Protein AF-A0A952NF12-F1 (afdb_monomer)

Foldseek 3Di:
DAFFKKKKKFWFQAPVLVVVLQVPDDPQKHFPDWAHDPGTIITIMIGAQVSVVVSPPRPGTPDMDMRHGAHPLLVCQDVLVDLDQADFKKKKAKDLPLNVQRNVQRLCVVQVWGWRHWDWDPDDRTMIMIMTHDNGDCVSVPPDPRVVRMDMDGPDDPVVSCVSVPDSD

Mean predicted aligned error: 5.31 Å

Structure (mmCIF, N/CA/C/O backbone):
data_AF-A0A952NF12-F1
#
_entry.id   AF-A0A952NF12-F1
#
loop_
_atom_site.group_PDB
_atom_site.id
_atom_site.type_symbol
_atom_site.label_atom_id
_atom_site.label_alt_id
_atom_site.label_comp_id
_atom_site.label_asym_id
_atom_site.label_entity_id
_atom_site.label_seq_id
_atom_site.pdbx_PDB_ins_code
_atom_site.Cartn_x
_atom_site.Cartn_y
_atom_site.Cartn_z
_atom_site.occupancy
_atom_site.B_iso_or_equiv
_atom_site.auth_seq_id
_atom_site.auth_comp_id
_atom_site.auth_asym_id
_atom_site.auth_atom_id
_atom_site.pdbx_PDB_model_num
ATOM 1 N N . MET A 1 1 ? -9.323 -7.507 -1.111 1.00 91.38 1 MET A N 1
ATOM 2 C CA . MET A 1 1 ? -8.956 -6.309 -1.883 1.00 91.38 1 MET A CA 1
ATOM 3 C C . MET A 1 1 ? -8.920 -6.679 -3.352 1.00 91.38 1 MET A C 1
ATOM 5 O O . MET A 1 1 ? -8.303 -7.692 -3.677 1.00 91.38 1 MET A O 1
ATOM 9 N N . LYS A 1 2 ? -9.584 -5.920 -4.225 1.00 93.19 2 LYS A N 1
ATOM 10 C CA . LYS A 1 2 ? -9.645 -6.176 -5.672 1.00 93.19 2 LYS A CA 1
ATOM 11 C C . LYS A 1 2 ? -9.156 -4.962 -6.472 1.00 93.19 2 LYS A C 1
ATOM 13 O O . LYS A 1 2 ? -9.213 -3.843 -5.962 1.00 93.19 2 LYS A O 1
ATOM 18 N N . PRO A 1 3 ? -8.704 -5.154 -7.725 1.00 93.44 3 PRO A N 1
ATOM 19 C CA . PRO A 1 3 ? -8.423 -4.034 -8.616 1.00 93.44 3 PRO A CA 1
ATOM 20 C C . PRO A 1 3 ? -9.658 -3.138 -8.777 1.00 93.44 3 PRO A C 1
ATOM 22 O O . PRO A 1 3 ? -10.768 -3.638 -8.962 1.00 93.44 3 PRO A O 1
ATOM 25 N N . GLY A 1 4 ? -9.459 -1.824 -8.704 1.00 92.50 4 GLY A N 1
ATOM 26 C CA . GLY A 1 4 ? -10.519 -0.817 -8.755 1.00 92.50 4 GLY A CA 1
ATOM 27 C C . GLY A 1 4 ? -11.218 -0.540 -7.420 1.00 92.50 4 GLY A C 1
ATOM 28 O O . GLY A 1 4 ? -11.994 0.411 -7.349 1.00 92.50 4 GLY A O 1
ATOM 29 N N . ASP A 1 5 ? -10.942 -1.310 -6.360 1.00 95.38 5 ASP A N 1
ATOM 30 C CA . ASP A 1 5 ? -11.395 -0.947 -5.015 1.00 95.38 5 ASP A CA 1
ATOM 31 C C . ASP A 1 5 ? -10.640 0.294 -4.523 1.00 95.38 5 ASP A C 1
ATOM 33 O O . ASP A 1 5 ? -9.444 0.466 -4.777 1.00 95.38 5 ASP A O 1
ATOM 37 N N . ALA A 1 6 ? -11.329 1.125 -3.748 1.00 96.38 6 ALA A N 1
ATOM 38 C CA . ALA A 1 6 ? -10.680 2.105 -2.895 1.00 96.38 6 ALA A CA 1
ATOM 39 C C . ALA A 1 6 ? -10.101 1.406 -1.655 1.00 96.38 6 ALA A C 1
ATOM 41 O O . ALA A 1 6 ? -10.609 0.371 -1.217 1.00 96.38 6 ALA A O 1
ATOM 42 N N . LEU A 1 7 ? -9.070 1.999 -1.056 1.00 97.06 7 LEU A N 1
ATOM 43 C CA . LEU A 1 7 ? -8.438 1.525 0.173 1.00 97.06 7 LEU A CA 1
ATOM 44 C C . LEU A 1 7 ? -8.400 2.644 1.209 1.00 97.06 7 LEU A C 1
ATOM 46 O O . LEU A 1 7 ? -7.819 3.701 0.983 1.00 97.06 7 LEU A O 1
ATOM 50 N N . LEU A 1 8 ? -8.979 2.396 2.375 1.00 96.88 8 LEU A N 1
ATOM 51 C CA . LEU A 1 8 ? -8.886 3.256 3.542 1.00 96.88 8 LEU A CA 1
ATOM 52 C C . LEU A 1 8 ? -7.909 2.637 4.538 1.00 96.88 8 LEU A C 1
ATOM 54 O O . LEU A 1 8 ? -8.097 1.508 4.989 1.00 96.88 8 LEU A O 1
ATOM 58 N N . VAL A 1 9 ? -6.882 3.397 4.896 1.00 95.69 9 VAL A N 1
ATOM 59 C CA . VAL A 1 9 ? -5.922 3.054 5.944 1.00 95.69 9 VAL A CA 1
ATOM 60 C C . VAL A 1 9 ? -6.223 3.917 7.160 1.00 95.69 9 VAL A C 1
ATOM 62 O O . VAL A 1 9 ? -6.221 5.145 7.062 1.00 95.69 9 VAL A O 1
ATOM 65 N N . LEU A 1 10 ? -6.490 3.276 8.295 1.00 95.25 10 LEU A N 1
ATOM 66 C CA . LEU A 1 10 ? -6.807 3.918 9.566 1.00 95.25 10 LEU A CA 1
ATOM 67 C C . LEU A 1 10 ? -5.749 3.557 10.605 1.00 95.25 10 LEU A C 1
ATOM 69 O O . LEU A 1 10 ? -5.588 2.387 10.941 1.00 95.25 10 LEU A O 1
ATOM 73 N N . GLU A 1 11 ? -5.058 4.552 11.147 1.00 93.31 11 GLU A N 1
ATOM 74 C CA . GLU A 1 11 ? -4.304 4.399 12.388 1.00 93.31 11 GLU A CA 1
ATOM 75 C C . GLU A 1 11 ? -5.246 4.662 13.566 1.00 93.31 11 GLU A C 1
ATOM 77 O O . GLU A 1 11 ? -5.927 5.688 13.626 1.00 93.31 11 GLU A O 1
ATOM 82 N N . MET A 1 12 ? -5.289 3.714 14.494 1.00 95.12 12 MET A N 1
ATOM 83 C CA . MET A 1 12 ? -6.208 3.681 15.623 1.00 95.12 12 MET A CA 1
ATOM 84 C C . MET A 1 12 ? -5.439 3.823 16.938 1.00 95.12 12 MET A C 1
ATOM 86 O O . MET A 1 12 ? -4.405 3.181 17.132 1.00 95.12 12 MET A O 1
ATOM 90 N N . GLU A 1 13 ? -5.997 4.582 17.882 1.00 95.19 13 GLU A N 1
ATOM 91 C CA . GLU A 1 13 ? -5.450 4.814 19.231 1.00 95.19 13 GLU A CA 1
ATOM 92 C C . GLU A 1 13 ? -5.317 3.534 20.065 1.00 95.19 13 GLU A C 1
ATOM 94 O O . GLU A 1 13 ? -4.559 3.481 21.028 1.00 95.19 13 GLU A O 1
ATOM 99 N N . SER A 1 14 ? -6.091 2.496 19.746 1.00 95.06 14 SER A N 1
ATOM 100 C CA . SER A 1 14 ? -6.033 1.218 20.448 1.00 95.06 14 SER A CA 1
ATOM 101 C C . SER A 1 14 ? -6.540 0.071 19.584 1.00 95.06 14 SER A C 1
ATOM 103 O O . SER A 1 14 ? -7.321 0.257 18.648 1.00 95.06 14 SER A O 1
ATOM 105 N N . LEU A 1 15 ? -6.150 -1.146 19.961 1.00 94.06 15 LEU A N 1
ATOM 106 C CA . LEU A 1 15 ? -6.646 -2.366 19.334 1.00 94.06 15 LEU A CA 1
ATOM 107 C C . LEU A 1 15 ? -8.164 -2.541 19.527 1.00 94.06 15 LEU A C 1
ATOM 109 O O . LEU A 1 15 ? -8.848 -3.011 18.625 1.00 94.06 15 LEU A O 1
ATOM 113 N N . GLY A 1 16 ? -8.708 -2.119 20.675 1.00 95.12 16 GLY A N 1
ATOM 114 C CA . GLY A 1 16 ? -10.152 -2.158 20.930 1.00 95.12 16 GLY A CA 1
ATOM 115 C C . GLY A 1 16 ? -10.936 -1.305 19.930 1.00 95.12 16 GLY A C 1
ATOM 116 O O . GLY A 1 16 ? -11.906 -1.782 19.349 1.00 95.12 16 GLY A O 1
ATOM 117 N N . LYS A 1 17 ? -10.458 -0.084 19.647 1.00 95.31 17 LYS A N 1
ATOM 118 C CA . LYS A 1 17 ? -11.063 0.794 18.634 1.00 95.31 17 LYS A CA 1
ATOM 119 C C . LYS A 1 17 ? -10.958 0.234 17.220 1.00 95.31 17 LYS A C 1
ATOM 121 O O . LYS A 1 17 ? -11.911 0.356 16.458 1.00 95.31 17 LYS A O 1
ATOM 126 N N . ALA A 1 18 ? -9.854 -0.429 16.885 1.00 95.44 18 ALA A N 1
ATOM 127 C CA . ALA A 1 18 ? -9.740 -1.140 15.614 1.00 95.44 18 ALA A CA 1
ATOM 128 C C . ALA A 1 18 ? -10.809 -2.238 15.468 1.00 95.44 18 ALA A C 1
ATOM 130 O O . ALA A 1 18 ? -11.474 -2.310 14.437 1.00 95.44 18 ALA A O 1
ATOM 131 N N . TYR A 1 19 ? -11.033 -3.046 16.510 1.00 95.25 19 TYR A N 1
ATOM 132 C CA . TYR A 1 19 ? -12.083 -4.068 16.489 1.00 95.25 19 TYR A CA 1
ATOM 133 C C . TYR A 1 19 ? -13.494 -3.481 16.414 1.00 95.25 19 TYR A C 1
ATOM 135 O O . TYR A 1 19 ? -14.311 -4.030 15.680 1.00 95.25 19 TYR A O 1
ATOM 143 N N . GLU A 1 20 ? -13.782 -2.381 17.119 1.00 94.06 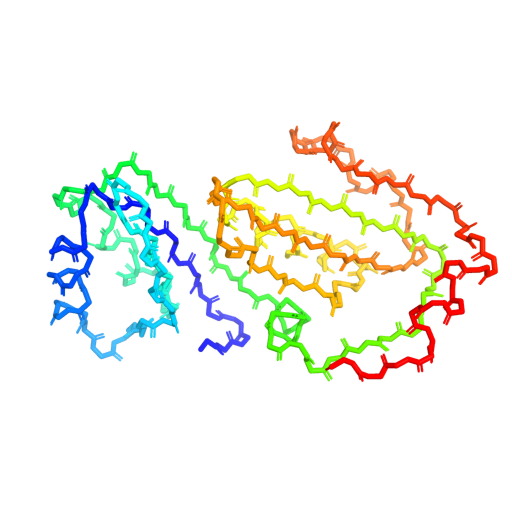20 GLU A N 1
ATOM 144 C CA . GLU A 1 20 ? -15.072 -1.679 17.003 1.00 94.06 20 GLU A CA 1
ATOM 145 C C . GLU A 1 20 ? -15.355 -1.283 15.544 1.00 94.06 20 GLU A C 1
ATOM 147 O O . GLU A 1 20 ? -16.437 -1.569 15.030 1.00 94.06 20 GLU A O 1
ATOM 152 N N . VAL A 1 21 ? -14.364 -0.706 14.849 1.00 93.69 21 VAL A N 1
ATOM 153 C CA . VAL A 1 21 ? -14.488 -0.348 13.425 1.00 93.69 21 VAL A CA 1
ATOM 154 C C . VAL A 1 21 ? -14.731 -1.585 12.562 1.00 93.69 21 VAL A C 1
ATOM 156 O O . VAL A 1 21 ? -15.647 -1.578 11.745 1.00 93.69 21 VAL A O 1
ATOM 159 N N . ILE A 1 22 ? -13.950 -2.656 12.753 1.00 94.44 22 ILE A N 1
ATOM 160 C CA . ILE A 1 22 ? -14.065 -3.894 11.963 1.00 94.44 22 ILE A CA 1
ATOM 161 C C . ILE A 1 22 ? -15.435 -4.562 12.159 1.00 94.44 22 ILE A C 1
ATOM 163 O O . ILE A 1 22 ? -16.033 -5.040 11.198 1.00 94.44 22 ILE A O 1
ATOM 167 N N . GLN A 1 23 ? -15.954 -4.582 13.388 1.00 91.75 23 GLN A N 1
ATOM 168 C CA . GLN A 1 23 ? -17.271 -5.149 13.701 1.00 91.75 23 GLN A CA 1
ATOM 169 C C . GLN A 1 23 ? -18.425 -4.317 13.127 1.00 91.75 23 GLN A C 1
ATOM 171 O O . GLN A 1 23 ? -19.489 -4.867 12.851 1.00 91.75 23 GLN A O 1
ATOM 176 N N . GLY A 1 24 ? -18.219 -3.010 12.946 1.00 87.44 24 GLY A N 1
ATOM 177 C CA . GLY A 1 24 ? -19.194 -2.091 12.360 1.00 87.44 24 GLY A CA 1
ATOM 178 C C . GLY A 1 24 ? -19.198 -2.041 10.829 1.00 87.44 24 GLY A C 1
ATOM 179 O O . GLY A 1 24 ? -19.986 -1.284 10.260 1.00 87.44 24 GLY A O 1
ATOM 180 N N . LEU A 1 25 ? -18.335 -2.802 10.145 1.00 90.56 25 LEU A N 1
ATOM 181 C CA . LEU A 1 25 ? -18.260 -2.781 8.684 1.00 90.56 25 LEU A CA 1
ATOM 182 C C . LEU A 1 25 ? -19.537 -3.341 8.047 1.00 90.56 25 LEU A C 1
ATOM 184 O O . LEU A 1 25 ? -20.020 -4.419 8.388 1.00 90.56 25 LEU A O 1
ATOM 188 N N . ALA A 1 26 ? -20.073 -2.600 7.078 1.00 80.94 26 ALA A N 1
ATOM 189 C CA . ALA A 1 26 ? -21.190 -3.040 6.250 1.00 80.94 26 ALA A CA 1
ATOM 190 C C . ALA A 1 26 ? -20.708 -3.933 5.092 1.00 80.94 26 ALA A C 1
ATOM 192 O O . ALA A 1 26 ? -19.554 -3.861 4.686 1.00 80.94 26 ALA A O 1
ATOM 193 N N . ASN A 1 27 ? -21.624 -4.679 4.465 1.00 80.06 27 ASN A N 1
ATOM 194 C CA . ASN A 1 27 ? -21.331 -5.613 3.360 1.00 80.06 27 ASN A CA 1
ATOM 195 C C . ASN A 1 27 ? -20.627 -4.998 2.126 1.00 80.06 27 ASN A C 1
ATOM 197 O O . ASN A 1 27 ? -20.203 -5.736 1.242 1.00 80.06 27 ASN A O 1
ATOM 201 N N . ALA A 1 28 ? -20.558 -3.667 2.014 1.00 81.31 28 ALA A N 1
ATOM 202 C CA . ALA A 1 28 ? -19.966 -2.959 0.874 1.00 81.31 28 ALA A CA 1
ATOM 203 C C . ALA A 1 28 ? -18.453 -2.699 1.012 1.00 81.31 28 ALA A C 1
ATOM 205 O O . ALA A 1 28 ? -17.840 -2.149 0.093 1.00 81.31 28 ALA A O 1
ATOM 206 N N . VAL A 1 29 ? -17.870 -3.037 2.162 1.00 92.88 29 VAL A N 1
ATOM 207 C CA . VAL A 1 29 ? -16.451 -2.856 2.478 1.00 92.88 29 VAL A CA 1
ATOM 208 C C . VAL A 1 29 ? -15.943 -4.084 3.228 1.00 92.88 29 VAL A C 1
ATOM 210 O O . VAL A 1 29 ? -16.708 -4.776 3.895 1.00 92.88 29 VAL A O 1
ATOM 213 N N . GLU A 1 30 ? -14.650 -4.357 3.134 1.00 94.44 30 GLU A N 1
ATOM 21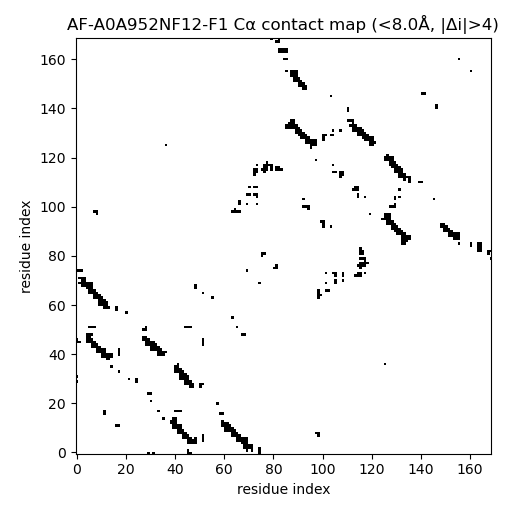4 C CA . GLU A 1 30 ? -14.017 -5.487 3.807 1.00 94.44 30 GLU A CA 1
ATOM 215 C C . GLU A 1 30 ? -12.748 -5.048 4.532 1.00 94.44 30 GLU A C 1
ATOM 217 O O . GLU A 1 30 ? -11.947 -4.275 4.004 1.00 94.44 30 GLU A O 1
ATOM 222 N N . ALA A 1 31 ? -12.546 -5.559 5.746 1.00 95.06 31 ALA A N 1
ATOM 223 C CA . ALA A 1 31 ? -11.257 -5.448 6.410 1.00 95.06 31 ALA A CA 1
ATOM 224 C C . ALA A 1 31 ? -10.252 -6.337 5.666 1.00 95.06 31 ALA A C 1
ATOM 226 O O . ALA A 1 31 ? -10.417 -7.554 5.603 1.00 95.06 31 ALA A O 1
ATOM 227 N N . VAL A 1 32 ? -9.221 -5.718 5.099 1.00 94.44 32 VAL A N 1
ATOM 228 C CA . VAL A 1 32 ? -8.141 -6.404 4.381 1.00 94.44 32 VAL A CA 1
ATOM 229 C C . VAL A 1 32 ? -7.118 -6.932 5.371 1.00 94.44 32 VAL A C 1
ATOM 231 O O . VAL A 1 32 ? -6.747 -8.100 5.330 1.00 94.44 32 VAL A O 1
ATOM 234 N N . GLU A 1 33 ? -6.671 -6.066 6.277 1.00 93.25 33 GLU A N 1
ATOM 235 C CA . GLU A 1 33 ? -5.643 -6.402 7.250 1.00 93.25 33 GLU A CA 1
ATOM 236 C C . GLU A 1 33 ? -5.803 -5.541 8.505 1.00 93.25 33 GLU A C 1
ATOM 238 O O . GLU A 1 33 ? -6.183 -4.371 8.440 1.00 93.25 33 GLU A O 1
ATOM 243 N N . MET A 1 34 ? -5.489 -6.125 9.658 1.00 93.44 34 MET A N 1
ATOM 244 C CA . MET A 1 34 ? -5.318 -5.399 10.910 1.00 93.44 34 MET A CA 1
ATOM 245 C C . MET A 1 34 ? -3.936 -5.710 11.467 1.00 93.44 34 MET A C 1
ATOM 247 O O . MET A 1 34 ? -3.556 -6.873 11.613 1.00 93.44 34 MET A O 1
ATOM 251 N N . ILE A 1 35 ? -3.199 -4.661 11.812 1.00 91.81 35 ILE A N 1
ATOM 252 C CA . ILE A 1 35 ? -1.793 -4.747 12.176 1.00 91.81 35 ILE A CA 1
ATOM 253 C C . ILE A 1 35 ? -1.642 -4.139 13.579 1.00 91.81 35 ILE A C 1
ATOM 255 O O . ILE A 1 35 ? -1.766 -2.922 13.741 1.00 91.81 35 ILE A O 1
ATOM 259 N N . PRO A 1 36 ? -1.427 -4.961 14.623 1.00 90.38 36 PRO A N 1
ATOM 260 C CA . PRO A 1 36 ? -1.356 -4.500 16.011 1.00 90.38 36 PRO A CA 1
ATOM 261 C C . PRO A 1 36 ? 0.017 -3.911 16.358 1.00 90.38 36 PRO A C 1
ATOM 263 O O . PRO A 1 36 ? 1.047 -4.541 16.112 1.00 90.38 36 PRO A O 1
ATOM 266 N N . GLY A 1 37 ? 0.037 -2.712 16.939 1.00 86.50 37 GLY A N 1
ATOM 267 C CA . GLY A 1 37 ? 1.251 -1.961 17.266 1.00 86.50 37 GLY A CA 1
ATOM 268 C C . GLY A 1 37 ? 1.451 -1.773 18.758 1.00 86.50 37 GLY A C 1
ATOM 269 O O . GLY A 1 37 ? 0.593 -2.117 19.565 1.00 86.50 37 GLY A O 1
ATOM 270 N N . ALA A 1 38 ? 2.581 -1.168 19.128 1.00 84.31 38 ALA A N 1
ATOM 271 C CA . ALA A 1 38 ? 2.911 -0.917 20.531 1.00 84.31 38 ALA A CA 1
ATOM 272 C C . ALA A 1 38 ? 1.907 0.015 21.236 1.00 84.31 38 ALA A C 1
ATOM 274 O O . ALA A 1 38 ? 1.630 -0.166 22.417 1.00 84.31 38 ALA A O 1
ATOM 275 N N . THR A 1 39 ? 1.362 1.004 20.522 1.00 85.19 39 THR A N 1
ATOM 276 C CA . THR A 1 39 ? 0.489 2.049 21.088 1.00 85.19 39 THR A CA 1
ATOM 277 C C . THR A 1 39 ? -0.883 2.123 20.421 1.00 85.19 39 THR A C 1
ATOM 279 O O . THR A 1 39 ? -1.599 3.090 20.637 1.00 85.19 39 THR A O 1
ATOM 282 N N . GLY A 1 40 ? -1.238 1.163 19.566 1.00 91.62 40 GLY A N 1
ATOM 283 C CA . GLY A 1 40 ? -2.413 1.278 18.707 1.00 91.62 40 GLY A CA 1
ATOM 284 C C . GLY A 1 40 ? -2.518 0.141 17.701 1.00 91.62 40 GLY A C 1
ATOM 285 O O . GLY A 1 40 ? -1.922 -0.920 17.885 1.00 91.62 40 GLY A O 1
ATOM 286 N N . ALA A 1 41 ? -3.258 0.358 16.623 1.00 93.06 41 ALA A N 1
ATOM 287 C CA . ALA A 1 41 ? -3.343 -0.587 15.513 1.00 93.06 41 ALA A CA 1
ATOM 288 C C . ALA A 1 41 ? -3.537 0.151 14.191 1.00 93.06 41 ALA A C 1
ATOM 290 O O . ALA A 1 41 ? -4.082 1.249 14.172 1.00 93.06 41 ALA A O 1
ATOM 291 N N . VAL A 1 42 ? -3.119 -0.464 13.090 1.00 93.31 42 VAL A N 1
ATOM 292 C CA . VAL A 1 42 ? -3.472 -0.011 11.743 1.00 93.31 42 VAL A CA 1
ATOM 293 C C . VAL A 1 42 ? -4.526 -0.952 11.178 1.00 93.31 42 VAL A C 1
ATOM 295 O O . VAL A 1 42 ? -4.378 -2.168 11.277 1.00 93.31 42 VAL A O 1
ATOM 298 N N . VAL A 1 43 ? -5.589 -0.402 10.603 1.00 95.19 43 VAL A N 1
ATOM 299 C CA . VAL A 1 43 ? -6.649 -1.151 9.924 1.00 95.19 43 VAL A CA 1
ATOM 300 C C . VAL A 1 43 ? -6.679 -0.729 8.464 1.00 95.19 43 VAL A C 1
ATOM 302 O O . VAL A 1 43 ? -6.756 0.458 8.156 1.00 95.19 43 VAL A O 1
ATOM 305 N N . MET A 1 44 ? -6.628 -1.704 7.569 1.00 96.25 44 MET A N 1
ATOM 306 C CA . MET A 1 44 ? -6.786 -1.520 6.133 1.00 96.25 44 MET A CA 1
ATOM 307 C C . MET A 1 44 ? -8.153 -2.045 5.716 1.00 96.25 44 MET A C 1
ATOM 309 O O . MET A 1 44 ? -8.491 -3.192 6.007 1.00 96.25 44 MET A O 1
ATOM 313 N N . ILE A 1 45 ? -8.938 -1.213 5.040 1.00 97.06 45 ILE A N 1
ATOM 314 C CA . ILE A 1 45 ? -10.309 -1.520 4.631 1.00 97.06 45 ILE A CA 1
ATOM 315 C C . ILE A 1 45 ? -10.435 -1.223 3.141 1.00 97.06 45 ILE A C 1
ATOM 317 O O . ILE A 1 45 ? -10.172 -0.100 2.720 1.00 97.06 45 ILE A O 1
ATOM 321 N N . ALA A 1 46 ? -10.837 -2.209 2.345 1.00 96.75 46 ALA A N 1
ATOM 322 C CA . ALA A 1 46 ? -11.046 -2.048 0.909 1.00 96.75 46 ALA A CA 1
ATOM 323 C C . ALA A 1 46 ? -12.535 -2.075 0.556 1.00 96.75 46 ALA A C 1
ATOM 325 O O . ALA A 1 46 ? -13.340 -2.683 1.261 1.00 96.75 46 ALA A O 1
ATOM 326 N N . GLY A 1 47 ? -12.909 -1.420 -0.540 1.00 95.81 47 GLY A N 1
ATOM 327 C CA . GLY A 1 47 ? -14.259 -1.490 -1.094 1.00 95.81 47 GLY A CA 1
ATOM 328 C C . GLY A 1 47 ? -14.661 -0.225 -1.839 1.00 95.81 47 GLY A C 1
ATOM 329 O O . GLY A 1 47 ? -13.828 0.480 -2.405 1.00 95.81 47 GLY A O 1
ATOM 330 N N . ASN A 1 48 ? -15.960 0.082 -1.840 1.00 94.19 48 ASN A N 1
ATOM 331 C CA . ASN A 1 48 ? -16.468 1.274 -2.515 1.00 94.19 48 ASN A CA 1
ATOM 332 C C . ASN A 1 48 ? -15.995 2.568 -1.823 1.00 94.19 48 ASN A C 1
ATOM 334 O O . ASN A 1 48 ? -16.213 2.749 -0.625 1.00 94.19 48 ASN A O 1
ATOM 338 N N . GLU A 1 49 ? -15.441 3.512 -2.591 1.00 94.75 49 GLU A N 1
ATOM 339 C CA . GLU A 1 49 ? -14.911 4.786 -2.077 1.00 94.75 49 GLU A CA 1
ATOM 340 C C . GLU A 1 49 ? -15.931 5.567 -1.231 1.00 94.75 49 GLU A C 1
ATOM 342 O O . GLU A 1 49 ? -15.597 6.098 -0.172 1.00 94.75 49 GLU A O 1
ATOM 347 N N . THR A 1 50 ? -17.194 5.622 -1.666 1.00 93.75 50 THR A N 1
ATOM 348 C CA . THR A 1 50 ? -18.246 6.367 -0.955 1.00 93.75 50 THR A CA 1
ATOM 349 C C . THR A 1 50 ? -18.578 5.716 0.384 1.00 93.75 50 THR A C 1
ATOM 351 O O . THR A 1 50 ? -18.769 6.416 1.376 1.00 93.75 50 THR A O 1
ATOM 354 N N . ALA A 1 51 ? -18.594 4.383 0.437 1.00 93.31 51 ALA A N 1
ATOM 355 C CA . ALA A 1 51 ? -18.795 3.651 1.684 1.00 93.31 51 ALA A CA 1
ATOM 356 C C . ALA A 1 51 ? -17.626 3.872 2.660 1.00 93.31 51 ALA A C 1
ATOM 358 O O . ALA A 1 51 ? -17.855 4.123 3.841 1.00 93.31 51 ALA A O 1
ATOM 359 N N . LEU A 1 52 ? -16.384 3.865 2.161 1.00 95.06 52 LEU A N 1
ATOM 360 C CA . LEU A 1 52 ? -15.194 4.128 2.976 1.00 95.06 52 LEU A CA 1
ATOM 361 C C . LEU A 1 52 ? -15.165 5.555 3.533 1.00 95.06 52 LEU A C 1
ATOM 363 O O . LEU A 1 52 ? -14.795 5.747 4.689 1.00 95.06 52 LEU A O 1
ATOM 367 N N . LYS A 1 53 ? -15.610 6.558 2.764 1.00 93.81 53 LYS A N 1
ATOM 368 C CA . LYS A 1 53 ? -15.749 7.939 3.263 1.00 93.81 53 LYS A CA 1
ATOM 369 C C . LYS A 1 53 ? -16.674 8.036 4.478 1.00 93.81 53 LYS A C 1
ATOM 371 O O . LYS A 1 53 ? -16.423 8.851 5.356 1.00 93.81 53 LYS A O 1
ATOM 376 N N . GLY A 1 54 ? -17.691 7.179 4.578 1.00 90.19 54 GLY A N 1
ATOM 377 C CA . GLY A 1 54 ? -18.572 7.114 5.749 1.00 90.19 54 GLY A CA 1
ATOM 378 C C . GLY A 1 54 ? -17.889 6.631 7.036 1.00 90.19 54 GLY A C 1
ATOM 379 O O . GLY A 1 54 ? -18.409 6.871 8.121 1.00 90.19 54 GLY A O 1
ATOM 380 N N . LEU A 1 55 ? -16.727 5.980 6.932 1.00 89.38 55 LEU A N 1
ATOM 381 C CA . LEU A 1 55 ? -15.927 5.524 8.076 1.00 89.38 55 LEU A CA 1
ATOM 382 C C . LEU A 1 55 ? -14.917 6.584 8.544 1.00 89.38 55 LEU A C 1
ATOM 384 O O . LEU A 1 55 ? -14.344 6.462 9.630 1.00 89.38 55 LEU A O 1
ATOM 388 N N . GLN A 1 56 ? -14.695 7.625 7.736 1.00 84.69 56 GLN A N 1
ATOM 389 C CA . GLN A 1 56 ? -13.783 8.712 8.062 1.00 84.69 56 GLN A CA 1
ATOM 390 C C . GLN A 1 56 ? -14.387 9.560 9.187 1.00 84.69 56 GLN A C 1
ATOM 392 O O . GLN A 1 56 ? -15.412 10.212 9.006 1.00 84.69 56 GLN A O 1
ATOM 397 N N . GLY A 1 57 ? -13.756 9.546 10.361 1.00 83.94 57 GLY A N 1
ATOM 398 C CA . GLY A 1 57 ? -14.248 10.251 11.553 1.00 83.94 57 GLY A CA 1
ATOM 399 C C . GLY A 1 57 ? -14.809 9.357 12.661 1.00 83.94 57 GLY A C 1
ATOM 400 O O . GLY A 1 57 ? -15.356 9.878 13.633 1.00 83.94 57 GLY A O 1
ATOM 401 N N . HIS A 1 58 ? -14.655 8.032 12.566 1.00 88.62 58 HIS A N 1
ATOM 402 C CA . HIS A 1 5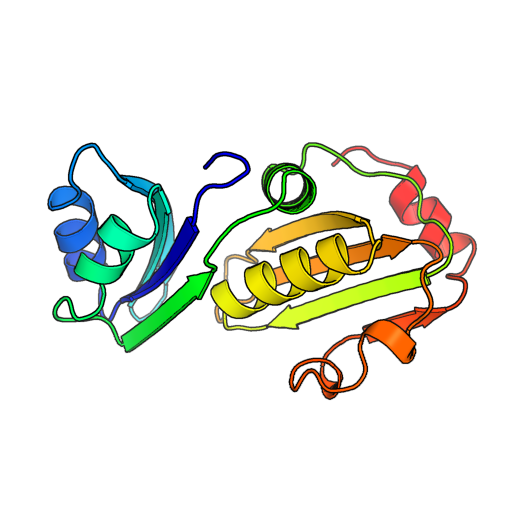8 ? -14.876 7.156 13.716 1.00 88.62 58 HIS A CA 1
ATOM 403 C C . HIS A 1 58 ? -14.004 7.583 14.912 1.00 88.62 58 HIS A C 1
ATOM 405 O O . HIS A 1 58 ? -12.843 7.970 14.759 1.00 88.62 58 HIS A O 1
ATOM 411 N N . ALA A 1 59 ? -14.553 7.496 16.125 1.00 89.88 59 ALA A N 1
ATOM 412 C CA . ALA A 1 59 ? -13.810 7.827 17.336 1.00 89.88 59 ALA A CA 1
ATOM 413 C C . ALA A 1 59 ? -12.590 6.903 17.506 1.00 89.88 59 ALA A C 1
ATOM 415 O O . ALA A 1 59 ? -12.687 5.690 17.292 1.00 89.88 59 ALA A O 1
ATOM 416 N N . GLY A 1 60 ? -11.463 7.482 17.928 1.00 92.62 60 GLY A N 1
ATOM 417 C CA . GLY A 1 60 ? -10.208 6.763 18.147 1.00 92.62 60 GLY A CA 1
ATOM 418 C C . GLY A 1 60 ? -9.332 6.588 16.904 1.00 92.62 60 GLY A C 1
ATOM 419 O O . GLY A 1 60 ? -8.378 5.818 16.966 1.00 92.62 60 GLY A O 1
ATOM 420 N N . ILE A 1 61 ? -9.641 7.261 15.789 1.00 94.81 61 ILE A N 1
ATOM 421 C CA . ILE A 1 61 ? -8.741 7.382 14.631 1.00 94.81 61 ILE A CA 1
ATOM 422 C C . ILE A 1 61 ? -7.701 8.477 14.926 1.00 94.81 61 ILE A C 1
ATOM 424 O O . ILE A 1 61 ? -8.064 9.641 15.087 1.00 94.81 61 ILE A O 1
ATOM 428 N N . THR A 1 62 ? -6.411 8.131 14.941 1.00 93.06 62 THR A N 1
ATOM 429 C CA . THR A 1 62 ? -5.301 9.097 15.073 1.00 93.06 62 THR A CA 1
ATOM 430 C C . THR A 1 62 ? -4.859 9.665 13.732 1.00 93.06 62 THR A C 1
ATOM 432 O O . THR A 1 62 ? -4.454 10.825 13.638 1.00 93.06 62 THR A O 1
ATOM 435 N N . ARG A 1 63 ? -4.916 8.846 12.681 1.00 91.56 63 ARG A N 1
ATOM 436 C CA . ARG A 1 63 ? -4.584 9.222 11.307 1.00 91.56 63 ARG A CA 1
ATOM 437 C C . ARG A 1 63 ? -5.410 8.378 10.348 1.00 91.56 63 ARG A C 1
ATOM 439 O O . ARG A 1 63 ? -5.711 7.224 10.622 1.00 91.56 63 ARG A O 1
ATOM 446 N N . GLN A 1 64 ? -5.751 8.950 9.203 1.00 94.00 64 GLN A N 1
ATOM 447 C CA . GLN A 1 64 ? -6.427 8.231 8.134 1.00 94.00 64 GLN A CA 1
ATOM 448 C C . GLN A 1 64 ? -5.895 8.660 6.775 1.00 94.00 64 GLN A C 1
ATOM 450 O O . GLN A 1 64 ? -5.526 9.823 6.590 1.00 94.00 64 GLN A O 1
ATOM 455 N N . ARG A 1 65 ? -5.924 7.743 5.811 1.00 93.94 65 ARG A N 1
ATOM 456 C CA . ARG A 1 65 ? -5.670 8.047 4.405 1.00 93.94 65 ARG A CA 1
ATOM 457 C C . ARG A 1 65 ? -6.539 7.176 3.510 1.00 93.94 65 ARG A C 1
ATOM 459 O O . ARG A 1 65 ? -6.651 5.976 3.733 1.00 93.94 65 ARG A O 1
ATOM 466 N N . LEU A 1 66 ? -7.154 7.799 2.510 1.00 95.00 66 LEU A N 1
ATOM 467 C CA . LEU A 1 66 ? -7.970 7.131 1.502 1.00 95.00 66 LEU A CA 1
ATOM 468 C C . LEU A 1 66 ? -7.219 7.142 0.172 1.00 95.00 66 LEU A C 1
ATOM 470 O O . LEU A 1 66 ? -6.898 8.212 -0.339 1.00 95.00 66 LEU A O 1
ATOM 474 N N . VAL A 1 67 ? -6.984 5.960 -0.383 1.00 94.12 67 VAL A N 1
ATOM 475 C CA . VAL A 1 67 ? -6.498 5.746 -1.744 1.00 94.12 67 VAL A CA 1
ATOM 476 C C . VAL A 1 67 ? -7.727 5.443 -2.611 1.00 94.12 67 VAL A C 1
ATOM 478 O O . VAL A 1 67 ? -8.355 4.404 -2.404 1.00 94.12 67 VAL A O 1
ATOM 481 N N . PRO A 1 68 ? -8.141 6.344 -3.525 1.00 92.62 68 PRO A N 1
ATOM 482 C CA . PRO A 1 68 ? -9.458 6.261 -4.171 1.00 92.62 68 PRO A CA 1
ATOM 483 C C . PRO A 1 68 ? -9.670 5.047 -5.078 1.00 92.62 68 PRO A C 1
ATOM 485 O O . PRO A 1 68 ? -10.804 4.631 -5.283 1.00 92.62 68 PRO A O 1
ATOM 488 N N . SER A 1 69 ? -8.601 4.497 -5.647 1.00 93.00 69 SER A N 1
ATOM 489 C CA . SER A 1 69 ? -8.656 3.325 -6.516 1.00 93.00 69 SER A CA 1
ATOM 490 C C . SER A 1 69 ? -7.285 2.670 -6.541 1.00 93.00 69 SER A C 1
ATOM 492 O O . SER A 1 69 ? -6.286 3.361 -6.713 1.00 93.00 69 SER A O 1
ATOM 494 N N . LEU A 1 70 ? -7.238 1.350 -6.404 1.00 93.50 70 LEU A N 1
ATOM 495 C CA . LEU A 1 70 ? -6.018 0.567 -6.556 1.00 93.50 70 LEU A CA 1
ATOM 496 C C . LEU A 1 70 ? -5.956 -0.062 -7.944 1.00 93.50 70 LEU A C 1
ATOM 498 O O . LEU A 1 70 ? -6.847 -0.817 -8.338 1.00 93.50 70 LEU A O 1
ATOM 502 N N . SER A 1 71 ? -4.888 0.213 -8.685 1.00 93.50 71 SER A N 1
ATOM 503 C CA . SER A 1 71 ? -4.587 -0.506 -9.921 1.00 93.50 71 SER A CA 1
ATOM 504 C C . 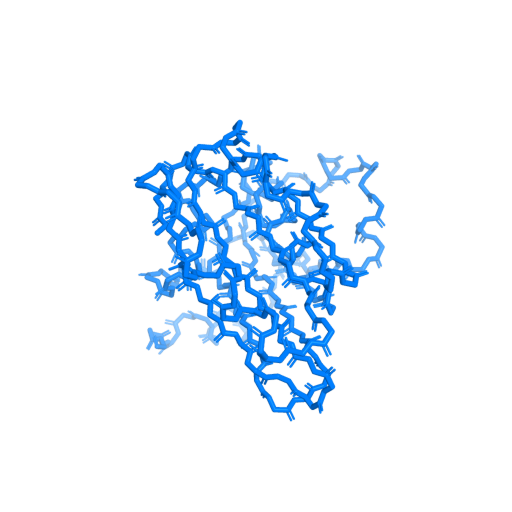SER A 1 71 ? -4.299 -1.988 -9.667 1.00 93.50 71 SER A C 1
ATOM 506 O O . SER A 1 71 ? -3.878 -2.398 -8.583 1.00 93.50 71 SER A O 1
ATOM 508 N N . GLU A 1 72 ? -4.498 -2.809 -10.701 1.00 94.00 72 GLU A N 1
ATOM 509 C CA . GLU A 1 72 ? -4.209 -4.245 -10.644 1.00 94.00 72 GLU A CA 1
ATOM 510 C C . GLU A 1 72 ? -2.763 -4.518 -10.221 1.00 94.00 72 GLU A C 1
ATOM 512 O O . GLU A 1 72 ? -2.539 -5.323 -9.323 1.00 94.00 72 GLU A O 1
ATOM 517 N N . ALA A 1 73 ? -1.800 -3.773 -10.772 1.00 92.12 73 ALA A N 1
ATOM 518 C CA . ALA A 1 73 ? -0.386 -3.909 -10.432 1.00 92.12 73 ALA A CA 1
ATOM 519 C C . ALA A 1 73 ? -0.106 -3.691 -8.935 1.00 92.12 73 ALA A C 1
ATOM 521 O O . ALA A 1 73 ? 0.661 -4.439 -8.338 1.00 92.12 73 ALA A O 1
ATOM 522 N N . VAL A 1 74 ? -0.758 -2.713 -8.295 1.00 94.12 74 VAL A N 1
ATOM 523 C CA . VAL A 1 74 ? -0.587 -2.464 -6.853 1.00 94.12 74 VAL A CA 1
ATOM 524 C C . VAL A 1 74 ? -1.155 -3.611 -6.022 1.00 94.12 74 VAL A C 1
ATOM 526 O O . VAL A 1 74 ? -0.530 -4.035 -5.050 1.00 94.12 74 VAL A O 1
ATOM 529 N N . VAL A 1 75 ? -2.319 -4.140 -6.412 1.00 94.00 75 VAL A N 1
ATOM 530 C CA . VAL A 1 75 ? -2.924 -5.295 -5.736 1.00 94.00 75 VAL A CA 1
ATOM 531 C C . VAL A 1 75 ? -2.022 -6.526 -5.867 1.00 94.00 75 VAL A C 1
ATOM 533 O O . VAL A 1 75 ? -1.757 -7.184 -4.863 1.00 94.00 75 VAL A O 1
ATOM 536 N N . GLN A 1 76 ? -1.502 -6.805 -7.065 1.00 92.19 76 GLN A N 1
ATOM 537 C CA . GLN A 1 76 ? -0.579 -7.920 -7.312 1.00 92.19 76 GLN A CA 1
ATOM 538 C C . GLN A 1 76 ? 0.732 -7.767 -6.523 1.00 92.19 76 GLN A C 1
ATOM 540 O O . GLN A 1 76 ? 1.172 -8.720 -5.877 1.00 92.19 76 GLN A O 1
ATOM 545 N N . ALA A 1 77 ? 1.311 -6.560 -6.506 1.00 92.69 77 ALA A N 1
ATOM 546 C CA . ALA A 1 77 ? 2.537 -6.252 -5.769 1.00 92.69 77 ALA A CA 1
ATOM 547 C C . ALA A 1 77 ? 2.375 -6.428 -4.252 1.00 92.69 77 ALA A C 1
ATOM 549 O O . ALA A 1 77 ? 3.280 -6.933 -3.591 1.00 92.69 77 ALA A O 1
ATOM 550 N N . TYR A 1 78 ? 1.225 -6.044 -3.687 1.00 92.94 78 TYR A N 1
ATOM 551 C CA . TYR A 1 78 ? 0.944 -6.242 -2.261 1.00 92.94 78 TYR A CA 1
ATOM 552 C C . TYR A 1 78 ? 0.696 -7.711 -1.901 1.00 92.94 78 TYR A C 1
ATOM 554 O O . TYR A 1 78 ? 1.129 -8.173 -0.848 1.00 92.94 78 TYR A O 1
ATOM 562 N N . LEU A 1 79 ? 0.030 -8.468 -2.777 1.00 90.12 79 LEU A N 1
ATOM 563 C CA . LEU A 1 79 ? -0.168 -9.907 -2.583 1.00 90.12 79 LEU A CA 1
ATOM 564 C C . LEU A 1 79 ? 1.117 -10.725 -2.819 1.00 90.12 79 LEU A C 1
ATOM 566 O O . LEU A 1 79 ? 1.113 -11.931 -2.577 1.00 90.12 79 LEU A O 1
ATOM 570 N N . GLY A 1 80 ? 2.205 -10.087 -3.272 1.00 83.19 80 GLY A N 1
ATOM 571 C CA . GLY A 1 80 ? 3.488 -10.735 -3.545 1.00 83.19 80 GLY A CA 1
ATOM 572 C C . GLY A 1 80 ? 3.428 -11.723 -4.710 1.00 83.19 80 GLY A C 1
ATOM 573 O O . GLY A 1 80 ? 4.173 -12.700 -4.727 1.00 83.19 80 GLY A O 1
ATOM 574 N N . LEU A 1 81 ? 2.510 -11.511 -5.657 1.00 72.06 81 LEU A N 1
ATOM 575 C CA . LEU A 1 81 ? 2.222 -12.474 -6.724 1.00 72.06 81 LEU A CA 1
ATOM 576 C C . LEU A 1 81 ? 3.201 -12.387 -7.901 1.00 72.06 81 LEU A C 1
ATOM 578 O O . LEU A 1 81 ? 3.297 -13.332 -8.684 1.00 72.06 81 LEU A O 1
ATOM 582 N N . GLU A 1 82 ? 3.962 -11.297 -8.009 1.00 69.06 82 GLU A N 1
ATOM 583 C CA . GLU A 1 82 ? 4.905 -11.073 -9.102 1.00 69.06 82 GLU A CA 1
ATOM 584 C C . GLU A 1 82 ? 6.256 -10.577 -8.580 1.00 69.06 82 GLU A C 1
ATOM 586 O O . GLU A 1 82 ? 6.328 -9.713 -7.718 1.00 69.06 82 GLU A O 1
ATOM 591 N N . ASN A 1 83 ? 7.345 -11.109 -9.134 1.00 73.69 83 ASN A N 1
ATOM 592 C CA . ASN A 1 83 ? 8.692 -10.550 -8.996 1.00 73.69 83 ASN A CA 1
ATOM 593 C C . ASN A 1 83 ? 9.312 -10.498 -10.398 1.00 73.69 83 ASN A C 1
ATOM 595 O O . ASN A 1 83 ? 10.030 -11.420 -10.795 1.00 73.69 83 ASN A O 1
ATOM 599 N N . PRO A 1 84 ? 8.962 -9.484 -11.207 1.00 77.75 84 PRO A N 1
ATOM 600 C CA . PRO A 1 84 ? 9.497 -9.348 -12.540 1.00 77.75 84 PRO A CA 1
ATOM 601 C C . PRO A 1 84 ? 10.987 -8.983 -12.464 1.00 77.75 84 PRO A C 1
ATOM 603 O O . PRO A 1 84 ? 11.429 -8.318 -11.521 1.00 77.75 84 PRO A O 1
ATOM 606 N N . PRO A 1 85 ? 11.781 -9.367 -13.476 1.00 84.12 85 PRO A N 1
ATOM 607 C CA . PRO A 1 85 ? 13.140 -8.866 -13.592 1.00 84.12 85 PRO A CA 1
ATOM 608 C C . PRO A 1 85 ? 13.121 -7.335 -13.689 1.00 84.12 85 PRO A C 1
ATOM 610 O O . PRO A 1 85 ? 12.258 -6.751 -14.345 1.00 84.12 85 PRO A O 1
ATOM 613 N N . LEU A 1 86 ? 14.103 -6.680 -13.064 1.00 89.25 86 LEU A N 1
ATOM 614 C CA . LEU A 1 86 ? 14.217 -5.224 -13.132 1.00 89.25 86 LEU A CA 1
ATOM 615 C C . LEU A 1 86 ? 14.418 -4.758 -14.580 1.00 89.25 86 LEU A C 1
ATOM 617 O O . LEU A 1 86 ? 15.354 -5.194 -15.259 1.00 89.25 86 LEU A O 1
ATOM 621 N N . ASP A 1 87 ? 13.614 -3.791 -15.015 1.00 86.31 87 ASP A N 1
ATOM 622 C CA . ASP A 1 87 ? 13.671 -3.198 -16.345 1.00 86.31 87 ASP A CA 1
ATOM 623 C C . ASP A 1 87 ? 13.842 -1.672 -16.288 1.00 86.31 87 ASP A C 1
ATOM 625 O O . ASP A 1 87 ? 13.101 -0.958 -15.621 1.00 86.31 87 ASP A O 1
ATOM 629 N N . GLY A 1 88 ? 14.823 -1.138 -17.020 1.00 89.56 88 GLY A N 1
ATOM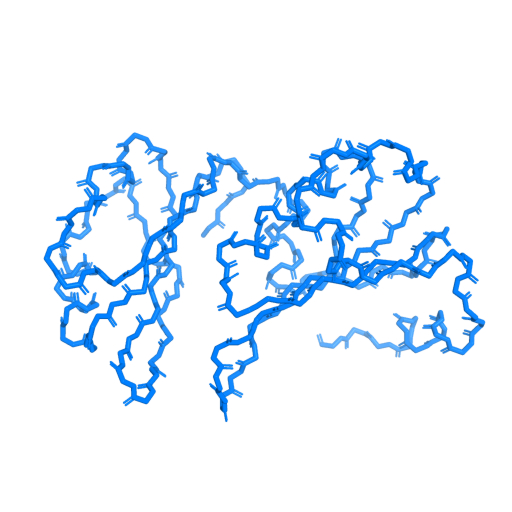 630 C CA . GLY A 1 88 ? 15.090 0.305 -17.047 1.00 89.56 88 GLY A CA 1
ATOM 631 C C . GLY A 1 88 ? 15.532 0.871 -15.694 1.00 89.56 88 GLY A C 1
ATOM 632 O O . GLY A 1 88 ? 16.706 0.770 -15.346 1.00 89.56 88 GLY A O 1
ATOM 633 N N . ASN A 1 89 ? 14.607 1.498 -14.969 1.00 91.81 89 ASN A N 1
ATOM 634 C CA . ASN A 1 89 ? 14.823 2.156 -13.682 1.00 91.81 89 ASN A CA 1
ATOM 635 C C . ASN A 1 89 ? 14.438 1.252 -12.504 1.00 91.81 89 ASN A C 1
ATOM 637 O O . ASN A 1 89 ? 13.600 0.361 -12.638 1.00 91.81 89 ASN A O 1
ATOM 641 N N . PHE A 1 90 ? 15.003 1.536 -11.333 1.00 93.12 90 PHE A N 1
ATOM 642 C CA . PHE A 1 90 ? 14.545 0.997 -10.056 1.00 93.12 90 PHE A CA 1
ATOM 643 C C . PHE A 1 90 ? 14.114 2.137 -9.135 1.00 93.12 90 PHE A C 1
ATOM 645 O O . PHE A 1 90 ? 14.819 3.142 -9.004 1.00 93.12 90 PHE A O 1
ATOM 652 N N . PHE A 1 91 ? 12.966 1.959 -8.494 1.00 94.00 91 PHE A N 1
ATOM 653 C CA . PHE A 1 91 ? 12.399 2.890 -7.534 1.00 94.00 91 PHE A CA 1
ATOM 654 C C . PHE A 1 91 ? 12.154 2.175 -6.217 1.00 94.00 91 PHE A C 1
ATOM 656 O O . PHE A 1 91 ? 11.640 1.059 -6.202 1.00 94.00 91 PHE A O 1
ATOM 663 N N . CYS A 1 92 ? 12.489 2.844 -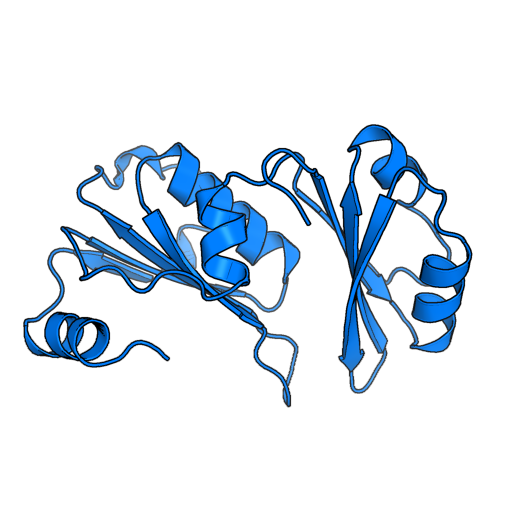5.122 1.00 94.81 92 CYS A N 1
ATOM 664 C CA . CYS A 1 92 ? 12.161 2.411 -3.776 1.00 94.81 92 CYS A CA 1
ATOM 665 C C . CYS A 1 92 ? 11.590 3.600 -3.009 1.00 94.81 92 CYS A C 1
ATOM 667 O O . CYS A 1 92 ? 12.219 4.659 -2.926 1.00 94.81 92 CYS A O 1
ATOM 669 N N . PHE A 1 93 ? 10.394 3.426 -2.463 1.00 94.88 93 PHE A N 1
ATOM 670 C CA . PHE A 1 93 ? 9.772 4.382 -1.562 1.00 94.88 93 PHE A CA 1
ATOM 671 C C . PHE A 1 93 ? 9.507 3.698 -0.228 1.00 94.88 93 PHE A C 1
ATOM 673 O O . PHE A 1 93 ? 8.872 2.650 -0.207 1.00 94.88 93 PHE A O 1
ATOM 680 N N . GLU A 1 94 ? 9.957 4.301 0.869 1.00 92.62 94 GLU A N 1
ATOM 681 C CA . GLU A 1 94 ? 9.686 3.838 2.230 1.00 92.62 94 GLU A CA 1
ATOM 682 C C . GLU A 1 94 ? 8.989 4.960 3.005 1.00 92.62 94 GLU A C 1
ATOM 684 O O . GLU A 1 94 ? 9.426 6.115 2.978 1.00 92.62 94 GLU A O 1
ATOM 689 N N . SER A 1 95 ? 7.911 4.629 3.714 1.00 90.94 95 SER A N 1
ATOM 690 C CA . SER A 1 95 ? 7.216 5.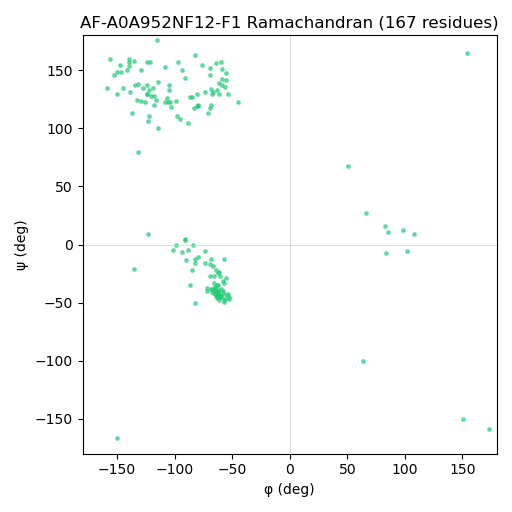576 4.586 1.00 90.94 95 SER A CA 1
ATOM 691 C C . SER A 1 95 ? 6.636 4.880 5.814 1.00 90.94 95 SER A C 1
ATOM 693 O O . SER A 1 95 ? 6.235 3.714 5.736 1.00 90.94 95 SER A O 1
ATOM 695 N N . PRO A 1 96 ? 6.564 5.579 6.962 1.00 87.25 96 PRO A N 1
ATOM 696 C CA . PRO A 1 96 ? 5.785 5.099 8.089 1.00 87.25 96 PRO A CA 1
ATOM 697 C C . PRO A 1 96 ? 4.268 5.226 7.892 1.00 87.25 96 PRO A C 1
ATOM 699 O O . PRO A 1 96 ? 3.511 4.590 8.617 1.00 87.25 96 PRO A O 1
ATOM 702 N N . ASP A 1 97 ? 3.815 6.029 6.923 1.00 88.31 97 ASP A N 1
ATOM 703 C CA . ASP A 1 97 ? 2.404 6.121 6.538 1.00 88.31 97 ASP A CA 1
ATOM 704 C C . ASP A 1 97 ? 2.109 5.061 5.468 1.00 88.31 97 ASP A C 1
ATOM 706 O O . ASP A 1 97 ? 2.496 5.201 4.307 1.00 88.31 97 ASP A O 1
ATOM 710 N N . LEU A 1 98 ? 1.425 3.984 5.865 1.00 90.38 98 LEU A N 1
ATOM 711 C CA . LEU A 1 98 ? 1.079 2.886 4.958 1.00 90.38 98 LEU A CA 1
ATOM 712 C C . LEU A 1 98 ? 0.248 3.371 3.769 1.00 90.38 98 LEU A C 1
ATOM 714 O O . LEU A 1 98 ? 0.495 2.949 2.643 1.00 90.38 98 LEU A O 1
ATOM 718 N N . GLY A 1 99 ? -0.715 4.267 3.994 1.00 90.62 99 GLY A N 1
ATOM 719 C CA . GLY A 1 99 ? -1.551 4.761 2.906 1.00 90.62 99 GLY A CA 1
ATOM 720 C C . GLY A 1 99 ? -0.739 5.568 1.892 1.00 90.62 99 GLY A C 1
ATOM 721 O O . GLY A 1 99 ? -1.031 5.516 0.702 1.00 90.62 99 GLY A O 1
ATOM 722 N N . GLU A 1 100 ? 0.292 6.288 2.348 1.00 91.19 100 GLU A N 1
ATOM 723 C CA . GLU A 1 100 ? 1.203 7.004 1.454 1.00 91.19 100 GLU A CA 1
ATOM 724 C C . GLU A 1 100 ? 1.946 6.029 0.537 1.00 91.19 100 GLU A C 1
ATOM 726 O O . GLU A 1 100 ? 2.072 6.290 -0.653 1.00 91.19 100 GLU A O 1
ATOM 731 N N . VAL A 1 101 ? 2.383 4.876 1.052 1.00 94.31 101 VAL A N 1
ATOM 732 C CA . VAL A 1 101 ? 3.052 3.849 0.238 1.00 94.31 101 VAL A CA 1
ATOM 733 C C . VAL A 1 101 ? 2.133 3.314 -0.860 1.00 94.31 101 VAL A C 1
ATOM 735 O O . VAL A 1 101 ? 2.568 3.211 -2.006 1.00 94.31 101 VAL A O 1
ATOM 738 N N . PHE A 1 102 ? 0.864 3.032 -0.550 1.00 94.44 102 PHE A N 1
ATOM 739 C CA . PHE A 1 102 ? -0.118 2.608 -1.557 1.00 94.44 102 PHE A CA 1
ATOM 740 C C . PHE A 1 102 ? -0.407 3.701 -2.596 1.00 94.44 102 PHE A C 1
ATOM 742 O O . PHE A 1 102 ? -0.503 3.406 -3.784 1.00 94.44 102 PHE A O 1
ATOM 749 N N . GLU A 1 103 ? -0.499 4.963 -2.176 1.00 92.19 103 GLU A N 1
ATOM 750 C CA . GLU A 1 103 ? -0.697 6.100 -3.082 1.00 92.19 103 GLU A CA 1
ATOM 751 C C . GLU A 1 103 ? 0.499 6.301 -4.027 1.00 92.19 103 GLU A C 1
ATOM 753 O O . GLU A 1 103 ? 0.320 6.521 -5.228 1.00 92.19 103 GLU A O 1
ATOM 758 N N . VAL A 1 104 ? 1.728 6.183 -3.511 1.00 93.19 104 VAL A N 1
ATOM 759 C CA . VAL A 1 104 ? 2.942 6.223 -4.336 1.00 93.19 104 VAL A CA 1
ATOM 760 C C . VAL A 1 104 ? 2.973 5.045 -5.303 1.00 93.19 104 VAL A C 1
ATOM 762 O O . VAL A 1 104 ? 3.268 5.242 -6.480 1.00 93.19 104 VAL A O 1
ATOM 765 N N . ALA A 1 105 ? 2.640 3.839 -4.839 1.00 94.31 105 ALA A N 1
ATOM 766 C CA . ALA A 1 105 ? 2.579 2.650 -5.681 1.00 94.31 105 ALA A CA 1
ATOM 767 C C . ALA A 1 105 ? 1.604 2.839 -6.852 1.00 94.31 105 ALA A C 1
ATOM 769 O O . ALA A 1 105 ? 1.968 2.594 -8.002 1.00 94.31 105 ALA A O 1
ATOM 770 N N . ASP A 1 106 ? 0.397 3.340 -6.578 1.00 91.88 106 ASP A N 1
ATOM 771 C CA . ASP A 1 106 ? -0.600 3.577 -7.621 1.00 91.88 106 ASP A CA 1
ATOM 772 C C . ASP A 1 106 ? -0.175 4.700 -8.569 1.00 91.88 106 ASP A C 1
ATOM 774 O O . ASP A 1 106 ? -0.298 4.574 -9.786 1.00 91.88 106 ASP A O 1
ATOM 778 N N . THR A 1 107 ? 0.441 5.760 -8.043 1.00 90.38 107 THR A N 1
ATOM 779 C CA . THR A 1 107 ? 0.986 6.827 -8.888 1.00 90.38 107 THR A CA 1
ATOM 780 C C . THR A 1 107 ? 2.084 6.301 -9.813 1.00 90.38 107 THR A C 1
ATOM 782 O O . THR A 1 107 ? 2.093 6.628 -10.996 1.00 90.38 107 THR A O 1
ATOM 785 N N . LEU A 1 108 ? 2.998 5.462 -9.317 1.00 92.00 108 LEU A N 1
ATOM 786 C CA . LEU A 1 108 ? 4.030 4.828 -10.142 1.00 92.00 108 LEU A CA 1
ATOM 787 C C . LEU A 1 108 ? 3.399 3.968 -11.249 1.00 92.00 108 LEU A C 1
ATOM 789 O O . LEU A 1 108 ? 3.793 4.112 -12.410 1.00 92.00 108 LEU A O 1
ATOM 793 N N . ALA A 1 109 ? 2.373 3.176 -10.916 1.00 91.44 109 ALA A N 1
ATOM 794 C CA . ALA A 1 109 ? 1.594 2.388 -11.875 1.00 91.44 109 ALA A CA 1
ATOM 795 C C . ALA A 1 109 ? 0.965 3.258 -12.975 1.00 91.44 109 ALA A C 1
ATOM 797 O O . ALA A 1 109 ? 1.157 3.002 -14.165 1.00 91.44 109 ALA A O 1
ATOM 798 N N . GLN A 1 110 ? 0.290 4.347 -12.599 1.00 88.38 110 GLN A N 1
ATOM 799 C CA . GLN A 1 110 ? -0.325 5.292 -13.540 1.00 88.38 110 GLN A CA 1
ATOM 800 C C . GLN A 1 110 ? 0.693 5.983 -14.460 1.00 88.38 110 GLN A C 1
ATOM 802 O O . GLN A 1 110 ? 0.346 6.433 -15.553 1.00 88.38 110 GLN A O 1
ATOM 807 N N . LYS A 1 111 ? 1.956 6.078 -14.035 1.00 89.19 111 LYS A N 1
ATOM 808 C CA . LYS A 1 111 ? 3.058 6.665 -14.814 1.00 89.19 111 LYS A CA 1
ATOM 809 C C . LYS A 1 111 ? 3.811 5.636 -15.661 1.00 89.19 111 LYS A C 1
ATOM 811 O O . LYS A 1 111 ? 4.785 5.992 -16.323 1.00 89.19 111 LYS A O 1
ATOM 816 N N . GLY A 1 112 ? 3.346 4.387 -15.687 1.00 89.44 112 GLY A N 1
ATOM 817 C CA . GLY A 1 112 ? 3.914 3.316 -16.505 1.00 89.44 112 GLY A CA 1
ATOM 818 C C . GLY A 1 112 ? 5.131 2.631 -15.884 1.00 89.44 112 GLY A C 1
ATOM 819 O O . GLY A 1 112 ? 5.865 1.938 -16.588 1.00 89.44 112 GLY A O 1
ATOM 820 N N . PHE A 1 113 ? 5.365 2.821 -14.586 1.00 91.62 113 PHE A N 1
ATOM 821 C CA . PHE A 1 113 ? 6.277 1.980 -13.817 1.00 91.62 113 PHE A CA 1
ATOM 822 C C . PHE A 1 113 ? 5.477 0.833 -13.211 1.00 91.62 113 PHE A C 1
ATOM 824 O O . PHE A 1 113 ? 4.342 1.035 -12.813 1.00 91.62 113 PHE A O 1
ATOM 831 N N . ALA A 1 114 ? 6.039 -0.364 -13.132 1.00 92.12 114 ALA A N 1
ATOM 832 C CA . ALA A 1 114 ? 5.396 -1.521 -12.529 1.00 92.12 114 ALA A CA 1
ATOM 833 C C . ALA A 1 114 ? 5.842 -1.646 -11.065 1.00 92.12 114 ALA A C 1
ATOM 835 O O . ALA A 1 114 ? 7.006 -1.999 -10.830 1.00 92.12 114 ALA A O 1
ATOM 836 N N . PRO A 1 115 ? 4.977 -1.349 -10.074 1.00 93.38 115 PRO A N 1
ATOM 837 C CA . PRO A 1 115 ? 5.181 -1.820 -8.713 1.00 93.38 115 PRO A CA 1
ATOM 838 C C . PRO A 1 115 ? 5.225 -3.342 -8.722 1.00 93.38 115 PRO A C 1
ATOM 840 O O . PRO A 1 115 ? 4.414 -3.970 -9.398 1.00 93.38 115 PRO A O 1
ATOM 843 N N . PHE A 1 116 ? 6.156 -3.925 -7.980 1.00 92.75 116 PHE A N 1
ATOM 844 C CA . PHE A 1 116 ? 6.289 -5.380 -7.931 1.00 92.75 116 PHE A CA 1
ATOM 845 C C . PHE A 1 116 ? 6.474 -5.948 -6.529 1.00 92.75 116 PHE A C 1
ATOM 847 O O . PHE A 1 116 ? 6.173 -7.110 -6.308 1.00 92.75 116 PHE A O 1
ATOM 854 N N . ASP A 1 117 ? 6.917 -5.145 -5.566 1.00 92.62 117 ASP A N 1
ATOM 855 C CA . ASP A 1 117 ? 6.999 -5.584 -4.176 1.00 92.62 117 ASP A CA 1
ATOM 856 C C . ASP A 1 117 ? 6.477 -4.464 -3.287 1.00 92.62 117 ASP A C 1
ATOM 858 O O . ASP A 1 117 ? 7.073 -3.389 -3.225 1.00 92.62 117 ASP A O 1
ATOM 862 N N . LEU A 1 118 ? 5.341 -4.693 -2.633 1.00 93.56 118 LEU A N 1
ATOM 863 C CA . LEU A 1 118 ? 4.771 -3.771 -1.659 1.00 93.56 118 LEU A CA 1
ATOM 864 C C . LEU A 1 118 ? 4.621 -4.518 -0.344 1.00 93.56 118 LEU A C 1
ATOM 866 O O . LEU A 1 118 ? 3.784 -5.410 -0.220 1.00 93.56 118 LEU A O 1
ATOM 870 N N . ARG A 1 119 ? 5.423 -4.150 0.658 1.00 91.31 119 ARG A N 1
ATOM 871 C CA . ARG A 1 119 ? 5.416 -4.845 1.948 1.00 91.31 119 ARG A CA 1
ATOM 872 C C . ARG A 1 119 ? 5.270 -3.913 3.119 1.00 91.31 119 ARG A C 1
ATOM 874 O O . ARG A 1 119 ? 5.762 -2.787 3.138 1.00 91.31 119 ARG A O 1
ATOM 881 N N . ILE A 1 120 ? 4.662 -4.477 4.150 1.00 91.00 120 ILE A N 1
ATOM 882 C CA . ILE A 1 120 ? 4.541 -3.880 5.465 1.00 91.00 120 ILE A CA 1
ATOM 883 C C . ILE A 1 120 ? 5.558 -4.564 6.379 1.00 91.00 120 ILE A C 1
ATOM 885 O O . ILE A 1 120 ? 5.500 -5.773 6.614 1.00 91.00 120 ILE A O 1
ATOM 889 N N . LEU A 1 121 ? 6.505 -3.789 6.899 1.00 87.56 121 LEU A N 1
ATOM 890 C CA . LEU A 1 121 ? 7.541 -4.256 7.810 1.00 87.56 121 LEU A CA 1
ATOM 891 C C . LEU A 1 121 ? 6.989 -4.299 9.238 1.00 87.56 121 LEU A C 1
ATOM 893 O O . LEU A 1 121 ? 6.614 -3.280 9.821 1.00 87.56 121 LEU A O 1
ATOM 897 N N . ARG A 1 122 ? 6.951 -5.503 9.812 1.00 82.06 122 ARG A N 1
ATOM 898 C CA . ARG A 1 122 ? 6.478 -5.756 11.180 1.00 82.06 122 ARG A CA 1
ATOM 899 C C . ARG A 1 122 ? 7.651 -5.746 12.168 1.00 82.06 122 ARG A C 1
ATOM 901 O O . ARG A 1 122 ? 8.760 -6.134 11.815 1.00 82.06 122 ARG A O 1
ATOM 908 N N . GLY A 1 123 ? 7.396 -5.358 13.421 1.00 68.62 123 GLY A N 1
ATOM 909 C CA . GLY A 1 123 ? 8.380 -5.450 14.516 1.00 68.62 123 GLY A CA 1
ATOM 910 C C . GLY A 1 123 ? 9.149 -4.164 14.857 1.00 68.62 123 GLY A C 1
ATOM 911 O O . GLY A 1 123 ? 10.111 -4.226 15.616 1.00 68.62 123 GLY A O 1
ATOM 912 N N . GLY A 1 124 ? 8.729 -3.004 14.343 1.00 68.19 124 GLY A N 1
ATOM 913 C CA . GLY A 1 124 ? 9.304 -1.687 14.655 1.00 68.19 124 GLY A CA 1
ATOM 914 C C . GLY A 1 124 ? 8.260 -0.566 14.547 1.00 68.19 124 GLY A C 1
ATOM 915 O O . GLY A 1 124 ? 7.067 -0.874 14.480 1.00 68.19 124 GLY A O 1
ATOM 916 N N . PRO A 1 125 ? 8.660 0.726 14.520 1.00 70.19 125 PRO A N 1
ATOM 917 C CA . PRO A 1 125 ? 7.754 1.777 14.061 1.00 70.19 125 PRO A CA 1
ATOM 918 C C . PRO A 1 125 ? 7.247 1.374 12.678 1.00 70.19 125 PRO A C 1
ATOM 920 O O . PRO A 1 125 ? 8.054 0.975 11.835 1.00 70.19 125 PRO A O 1
ATOM 923 N N . TRP A 1 126 ? 5.925 1.408 12.497 1.00 70.31 126 TRP A N 1
ATOM 924 C CA . TRP A 1 126 ? 5.271 0.995 11.261 1.00 70.31 126 TRP A CA 1
ATOM 925 C C . TRP A 1 126 ? 6.008 1.578 10.077 1.00 70.31 126 TRP A C 1
ATOM 927 O O . TRP A 1 126 ? 6.226 2.784 10.032 1.00 70.31 126 TRP A O 1
ATOM 937 N N . LYS A 1 127 ? 6.455 0.710 9.180 1.00 83.06 127 LYS A N 1
ATOM 938 C CA . LYS A 1 127 ? 7.154 1.077 7.959 1.00 83.06 127 LYS A CA 1
ATOM 939 C C . LYS A 1 127 ? 6.607 0.190 6.870 1.00 83.06 127 LYS A C 1
ATOM 941 O O . LYS A 1 127 ? 6.516 -1.022 7.044 1.00 83.06 127 LYS A O 1
ATOM 946 N N . ALA A 1 128 ? 6.237 0.791 5.761 1.00 92.31 128 ALA A N 1
ATOM 947 C CA . ALA A 1 128 ? 5.949 0.069 4.545 1.00 92.31 128 ALA A CA 1
ATOM 948 C C . ALA A 1 128 ? 6.869 0.582 3.449 1.00 92.31 128 ALA A C 1
ATOM 950 O O . ALA A 1 128 ? 7.390 1.701 3.522 1.00 92.31 128 ALA A O 1
ATOM 951 N N . TYR A 1 129 ? 7.073 -0.253 2.444 1.00 94.19 129 TYR A N 1
ATOM 952 C CA . TYR A 1 129 ? 7.782 0.150 1.250 1.00 94.19 129 TYR A CA 1
ATOM 953 C C . TYR A 1 129 ? 7.066 -0.342 0.003 1.00 94.19 129 TYR A C 1
ATOM 955 O O . TYR A 1 129 ? 6.314 -1.318 0.043 1.00 94.19 129 TYR A O 1
ATOM 963 N N . VAL A 1 130 ? 7.349 0.332 -1.105 1.00 95.19 130 VAL A N 1
ATOM 964 C CA . VAL A 1 130 ? 7.059 -0.159 -2.447 1.00 95.19 130 VAL A CA 1
ATOM 965 C C . VAL A 1 130 ? 8.321 -0.101 -3.298 1.00 95.19 130 VAL A C 1
ATOM 967 O O . VAL A 1 130 ? 9.047 0.899 -3.293 1.00 95.19 130 VAL A O 1
ATOM 970 N N . LEU A 1 131 ? 8.568 -1.182 -4.030 1.00 95.00 131 LEU A N 1
ATOM 971 C CA . LEU A 1 131 ? 9.557 -1.266 -5.093 1.00 95.00 131 LEU A CA 1
ATOM 972 C C . LEU A 1 131 ? 8.846 -1.252 -6.442 1.00 95.00 131 LEU A C 1
ATOM 974 O O . LEU A 1 131 ? 7.835 -1.932 -6.628 1.00 95.00 131 LEU A O 1
ATOM 978 N N . ALA A 1 132 ? 9.393 -0.492 -7.386 1.00 94.44 132 ALA A N 1
ATOM 979 C CA . ALA A 1 132 ? 8.884 -0.440 -8.748 1.00 94.44 132 ALA A CA 1
ATOM 980 C C . ALA A 1 132 ? 10.014 -0.403 -9.776 1.00 94.44 132 ALA A C 1
ATOM 982 O O . ALA A 1 132 ? 11.142 0.010 -9.490 1.00 94.44 132 ALA A O 1
ATOM 983 N N . THR A 1 133 ? 9.703 -0.821 -10.999 1.00 93.81 133 THR A N 1
ATOM 984 C CA . THR A 1 133 ? 10.648 -0.825 -12.117 1.00 93.81 133 THR A CA 1
ATOM 985 C C . THR A 1 133 ? 9.982 -0.385 -13.420 1.00 93.81 133 THR A C 1
ATOM 987 O O . THR A 1 133 ? 8.762 -0.390 -13.528 1.00 93.81 133 THR A O 1
ATOM 990 N N . GLY A 1 134 ? 10.752 0.054 -14.412 1.00 91.50 134 GLY A N 1
ATOM 991 C CA . GLY A 1 134 ? 10.219 0.427 -15.723 1.00 91.50 134 GLY A CA 1
ATOM 992 C C . GLY A 1 134 ? 11.077 1.443 -16.471 1.00 91.50 134 GLY A C 1
ATOM 993 O O . GLY A 1 134 ? 11.935 2.125 -15.906 1.00 91.50 134 GLY A O 1
ATOM 994 N N . ARG A 1 135 ? 10.827 1.578 -17.776 1.00 86.94 135 ARG A N 1
ATOM 995 C CA . ARG A 1 135 ? 11.573 2.472 -18.685 1.00 86.94 135 ARG A CA 1
ATOM 996 C C . ARG A 1 135 ? 10.989 3.885 -18.812 1.00 86.94 135 ARG A C 1
ATOM 998 O O . ARG A 1 135 ? 11.494 4.665 -19.613 1.00 86.94 135 ARG A O 1
ATOM 1005 N N . GLY A 1 136 ? 9.940 4.211 -18.054 1.00 77.12 136 GLY A N 1
ATOM 1006 C CA . GLY A 1 136 ? 9.300 5.529 -18.085 1.00 77.12 136 GLY A CA 1
ATOM 1007 C C . GLY A 1 136 ? 10.259 6.676 -17.736 1.00 77.12 136 GLY A C 1
ATOM 1008 O O . GLY A 1 136 ? 11.218 6.499 -16.981 1.00 77.12 136 GLY A O 1
ATOM 1009 N N . GLY A 1 137 ? 10.002 7.864 -18.288 1.00 72.81 137 GLY A N 1
ATOM 1010 C CA . GLY A 1 137 ? 10.750 9.077 -17.952 1.00 72.81 137 GLY A CA 1
ATOM 1011 C C . GLY A 1 137 ? 10.376 9.596 -16.562 1.00 72.81 137 GLY A C 1
ATOM 1012 O O . GLY A 1 137 ? 9.193 9.756 -16.252 1.00 72.81 137 GLY A O 1
ATOM 1013 N N . THR A 1 138 ? 11.370 9.894 -15.723 1.00 74.25 138 THR A N 1
ATOM 1014 C CA . THR A 1 138 ? 11.157 10.405 -14.354 1.00 74.25 138 THR A CA 1
ATOM 1015 C C . THR A 1 138 ? 10.598 11.822 -14.303 1.00 74.25 138 THR A C 1
ATOM 1017 O O . THR A 1 138 ? 10.030 12.212 -13.288 1.00 74.25 138 THR A O 1
ATOM 1020 N N . GLU A 1 139 ? 10.668 12.570 -15.406 1.00 73.94 139 GLU A N 1
ATOM 1021 C CA . GLU A 1 139 ? 10.027 13.884 -15.555 1.00 73.94 139 GLU A CA 1
ATOM 1022 C C . GLU A 1 139 ? 8.517 13.825 -15.275 1.00 73.94 139 GLU A C 1
ATOM 1024 O O . GLU A 1 139 ? 7.931 14.774 -14.759 1.00 73.94 139 GLU A O 1
ATOM 1029 N N . SER A 1 140 ? 7.891 12.673 -15.533 1.00 68.69 140 SER A N 1
ATOM 1030 C CA . SER A 1 140 ? 6.468 12.426 -15.280 1.00 68.69 140 SER A CA 1
ATOM 1031 C C . SER A 1 140 ? 6.085 12.370 -13.790 1.00 68.69 140 SER A C 1
ATOM 1033 O O . SER A 1 140 ? 4.890 12.420 -13.466 1.00 68.69 140 SER A O 1
ATOM 1035 N N . LEU A 1 141 ? 7.087 12.293 -12.902 1.00 76.88 141 LEU A N 1
ATOM 1036 C CA . LEU A 1 141 ? 6.968 12.297 -11.442 1.00 76.88 141 LEU A CA 1
ATOM 1037 C C . LEU A 1 141 ? 7.240 13.686 -10.831 1.00 76.88 141 LEU A C 1
ATOM 1039 O O . LEU A 1 141 ? 7.165 13.849 -9.613 1.00 76.88 141 LEU A O 1
ATOM 1043 N N . ALA A 1 142 ? 7.558 14.698 -11.644 1.00 72.25 142 ALA A N 1
ATOM 1044 C CA . ALA A 1 142 ? 7.765 16.055 -11.151 1.00 72.25 142 ALA A CA 1
ATOM 1045 C C . ALA A 1 142 ? 6.471 16.616 -10.526 1.00 72.25 142 ALA A C 1
ATOM 1047 O O . ALA A 1 142 ? 5.394 16.523 -11.111 1.00 72.25 142 ALA A O 1
ATOM 1048 N N . GLY A 1 143 ? 6.584 17.215 -9.334 1.00 69.44 143 GLY A N 1
ATOM 1049 C CA . GLY A 1 143 ? 5.467 17.864 -8.630 1.00 69.44 143 GLY A CA 1
ATOM 1050 C C . GLY A 1 143 ? 4.843 17.058 -7.487 1.00 69.44 143 GLY A C 1
ATOM 1051 O O . GLY A 1 143 ? 4.018 17.605 -6.757 1.00 69.44 143 GLY A O 1
ATOM 1052 N N . PHE A 1 144 ? 5.253 15.806 -7.268 1.00 74.44 144 PHE A N 1
ATOM 1053 C CA . PHE A 1 144 ? 4.773 15.026 -6.127 1.00 74.44 144 PHE A CA 1
ATOM 1054 C C . PHE A 1 144 ? 5.598 15.303 -4.853 1.00 74.44 144 PHE A C 1
ATOM 1056 O O . PHE A 1 144 ? 6.819 15.138 -4.873 1.00 74.44 144 PHE A O 1
ATOM 1063 N N . PRO A 1 145 ? 4.974 15.669 -3.712 1.00 77.06 145 PRO A N 1
ATOM 1064 C CA . PRO A 1 145 ? 5.694 15.989 -2.470 1.00 77.06 145 PRO A CA 1
ATOM 1065 C C . PRO A 1 145 ? 6.543 14.839 -1.910 1.00 77.06 145 PRO A C 1
ATOM 1067 O O . PRO A 1 145 ? 7.529 15.061 -1.208 1.00 77.06 145 PRO A O 1
ATOM 1070 N N . TRP A 1 146 ? 6.167 13.595 -2.205 1.00 77.62 146 TRP A N 1
ATOM 1071 C CA . TRP A 1 146 ? 6.885 12.397 -1.773 1.00 77.62 146 TRP A CA 1
ATOM 1072 C C . TRP A 1 146 ? 8.113 12.081 -2.635 1.00 77.62 146 TRP A C 1
ATOM 1074 O O . TRP A 1 146 ? 8.943 11.278 -2.214 1.00 77.62 146 TRP A O 1
ATOM 1084 N N . LEU A 1 147 ? 8.292 12.747 -3.783 1.00 71.00 147 LEU A N 1
ATOM 1085 C CA . LEU A 1 147 ? 9.423 12.517 -4.687 1.00 71.00 147 LEU A CA 1
ATOM 1086 C C . LEU A 1 147 ? 10.776 12.704 -3.985 1.00 71.00 147 LEU A C 1
ATOM 1088 O O . LEU A 1 147 ? 11.720 11.978 -4.265 1.00 71.00 147 LEU A O 1
ATOM 1092 N N . VAL A 1 148 ? 10.859 13.622 -3.016 1.00 70.25 148 VAL A N 1
ATOM 1093 C CA . VAL A 1 148 ? 12.084 13.884 -2.231 1.00 70.25 148 VAL A CA 1
ATOM 1094 C C . VAL A 1 148 ? 12.510 12.677 -1.380 1.00 70.25 148 VAL A C 1
ATOM 1096 O O . VAL A 1 148 ? 13.666 12.572 -0.984 1.00 70.25 148 VAL A O 1
ATOM 1099 N N . ARG A 1 149 ? 11.571 11.773 -1.080 1.00 82.44 149 ARG A N 1
ATOM 1100 C CA . ARG A 1 149 ? 11.782 10.535 -0.314 1.00 82.44 149 ARG A CA 1
ATOM 1101 C C . ARG A 1 149 ? 11.882 9.297 -1.210 1.00 82.44 149 ARG A C 1
ATOM 1103 O O . ARG A 1 149 ? 12.147 8.208 -0.710 1.00 82.44 149 ARG A O 1
ATOM 1110 N N . LEU A 1 150 ? 11.672 9.448 -2.518 1.00 88.12 150 LEU A N 1
ATOM 1111 C CA . LEU A 1 150 ? 11.786 8.360 -3.480 1.00 88.12 150 LEU A CA 1
ATOM 1112 C C . LEU A 1 150 ? 13.259 8.133 -3.824 1.00 88.12 150 LEU A C 1
ATOM 1114 O O . LEU A 1 150 ? 13.923 9.002 -4.386 1.00 88.12 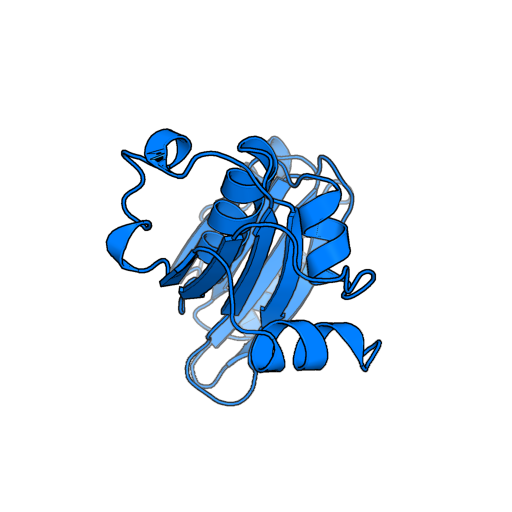150 LEU A O 1
ATOM 1118 N N . THR A 1 151 ? 13.762 6.935 -3.546 1.00 91.88 151 THR A N 1
ATOM 1119 C CA . THR A 1 151 ? 15.064 6.508 -4.054 1.00 91.88 151 THR A CA 1
ATOM 1120 C C . THR A 1 151 ? 14.901 6.061 -5.500 1.00 91.88 151 THR A C 1
ATOM 1122 O O . THR A 1 151 ? 14.161 5.120 -5.781 1.00 91.88 151 THR A O 1
ATOM 1125 N N . HIS A 1 152 ? 15.607 6.719 -6.417 1.00 92.56 152 HIS A N 1
ATOM 1126 C CA . HIS A 1 152 ? 15.641 6.375 -7.838 1.00 92.56 152 HIS A CA 1
ATOM 1127 C C . HIS A 1 152 ? 17.052 5.948 -8.238 1.00 92.56 152 HIS A C 1
ATOM 1129 O O . HIS A 1 152 ? 18.015 6.690 -8.054 1.00 92.56 152 HIS A O 1
ATOM 1135 N N . ILE A 1 153 ? 17.163 4.745 -8.800 1.00 92.19 153 ILE A N 1
ATOM 1136 C CA . ILE A 1 153 ? 18.400 4.212 -9.365 1.00 92.19 153 ILE A CA 1
ATOM 1137 C C . ILE A 1 153 ? 18.188 4.045 -10.875 1.00 92.19 153 ILE A C 1
ATOM 1139 O O . ILE A 1 153 ? 17.554 3.071 -11.304 1.00 92.19 153 ILE A O 1
ATOM 1143 N N . PRO A 1 154 ? 18.688 4.978 -11.704 1.00 91.44 154 PRO A N 1
ATOM 1144 C CA . PRO A 1 154 ? 18.679 4.793 -13.146 1.00 91.44 154 PRO A CA 1
ATOM 1145 C C . PRO A 1 154 ? 19.648 3.668 -13.516 1.00 91.44 154 PRO A C 1
ATOM 1147 O O . PRO A 1 154 ? 20.777 3.637 -13.030 1.00 91.44 154 PRO A O 1
ATOM 1150 N N . SER A 1 155 ? 19.216 2.750 -14.384 1.00 89.81 155 SER A N 1
ATOM 1151 C CA . SER A 1 155 ? 20.040 1.636 -14.873 1.00 89.81 155 SER A CA 1
ATOM 1152 C C . SER A 1 155 ? 20.728 0.847 -13.739 1.00 89.81 155 SER A C 1
ATOM 1154 O O . SER A 1 155 ? 21.956 0.873 -13.638 1.00 89.81 155 SER A O 1
ATOM 1156 N N . PRO A 1 156 ? 19.966 0.123 -12.889 1.00 91.38 156 PRO A N 1
ATOM 1157 C CA . PRO A 1 156 ? 20.515 -0.612 -11.755 1.00 91.38 156 PRO A CA 1
ATOM 1158 C C . PRO A 1 156 ? 21.609 -1.596 -12.183 1.00 91.38 156 PRO A C 1
ATOM 1160 O O . PRO A 1 156 ? 21.565 -2.161 -13.284 1.00 91.38 156 PRO A O 1
ATOM 1163 N N . SER A 1 157 ? 22.589 -1.788 -11.295 1.00 93.19 157 SER A N 1
ATOM 1164 C CA . SER A 1 157 ? 23.752 -2.646 -11.531 1.00 93.19 157 SER A CA 1
ATOM 1165 C C . SER A 1 157 ? 23.346 -4.096 -11.802 1.00 93.19 157 SER A C 1
ATOM 1167 O O . SER A 1 157 ? 22.284 -4.545 -11.368 1.00 93.19 157 SER A O 1
ATOM 1169 N N . ALA A 1 158 ? 24.218 -4.849 -12.482 1.00 90.56 158 ALA A N 1
ATOM 1170 C CA . ALA A 1 158 ? 24.000 -6.274 -12.736 1.00 90.56 158 ALA A CA 1
ATOM 1171 C C . ALA A 1 158 ? 23.704 -7.039 -11.437 1.00 90.56 158 ALA A C 1
ATOM 1173 O O . ALA A 1 158 ? 22.703 -7.735 -11.365 1.00 90.56 158 ALA A O 1
ATOM 1174 N N . SER A 1 159 ? 24.465 -6.790 -10.365 1.00 90.50 159 SER A N 1
ATOM 1175 C CA . SER A 1 159 ? 24.243 -7.437 -9.066 1.00 90.50 159 SER A CA 1
ATOM 1176 C C . SER A 1 159 ? 22.854 -7.173 -8.478 1.00 90.50 159 SER A C 1
ATOM 1178 O O . SER A 1 159 ? 22.269 -8.075 -7.885 1.00 90.50 159 SER A O 1
ATOM 1180 N N . LEU A 1 160 ? 22.311 -5.959 -8.637 1.00 89.12 160 LEU A N 1
ATOM 1181 C CA . LEU A 1 160 ? 20.958 -5.656 -8.167 1.00 89.12 160 LEU A CA 1
ATOM 1182 C C . LEU A 1 160 ? 19.903 -6.345 -9.041 1.00 89.12 160 LEU A C 1
ATOM 1184 O O . LEU A 1 160 ? 18.933 -6.883 -8.519 1.00 89.12 160 LEU A O 1
ATOM 1188 N N . ARG A 1 161 ? 20.101 -6.370 -10.364 1.00 89.06 161 ARG A N 1
ATOM 1189 C CA . ARG A 1 161 ? 19.217 -7.097 -11.290 1.00 89.06 161 ARG A CA 1
ATOM 1190 C C . ARG A 1 161 ? 19.211 -8.592 -10.987 1.00 89.06 161 ARG A C 1
ATOM 1192 O O . ARG A 1 161 ? 18.137 -9.179 -10.897 1.00 89.06 161 ARG A O 1
ATOM 1199 N N . ASP A 1 162 ? 20.380 -9.183 -10.769 1.00 87.25 162 ASP A N 1
ATOM 1200 C CA . ASP A 1 162 ? 20.537 -10.601 -10.448 1.00 87.25 162 ASP A CA 1
ATOM 1201 C C . ASP A 1 162 ? 19.839 -10.945 -9.129 1.00 87.25 162 ASP A C 1
ATOM 1203 O O . ASP A 1 162 ? 19.131 -11.946 -9.056 1.00 87.25 162 ASP A O 1
ATOM 1207 N N . TYR A 1 163 ? 19.955 -10.084 -8.110 1.00 85.31 163 TYR A N 1
ATOM 1208 C CA . TYR A 1 163 ? 19.271 -10.267 -6.826 1.00 85.31 163 TYR A CA 1
ATOM 1209 C C . TYR A 1 163 ? 17.757 -10.478 -6.995 1.00 85.31 163 TYR A C 1
ATOM 1211 O O . TYR A 1 163 ? 17.215 -11.437 -6.447 1.00 85.31 163 TYR A O 1
ATOM 1219 N N . PHE A 1 164 ? 17.094 -9.646 -7.805 1.00 82.50 164 PHE A N 1
ATOM 1220 C CA . PHE A 1 164 ? 15.652 -9.760 -8.072 1.00 82.50 164 PHE A CA 1
ATOM 1221 C C . PHE A 1 164 ? 15.295 -10.799 -9.145 1.00 82.50 164 PHE A C 1
ATOM 1223 O O . PHE A 1 164 ? 14.136 -11.174 -9.271 1.00 82.50 164 PHE A O 1
ATOM 1230 N N . SER A 1 165 ? 16.274 -11.302 -9.901 1.00 77.19 165 SER A N 1
ATOM 1231 C CA . SER A 1 165 ? 16.060 -12.357 -10.903 1.00 77.19 165 SER A CA 1
ATOM 1232 C C . SER A 1 165 ? 16.099 -13.765 -10.301 1.00 77.19 165 SER A C 1
ATOM 1234 O O . SER A 1 165 ? 15.600 -14.713 -10.903 1.00 77.19 165 SER A O 1
ATOM 1236 N N . LEU A 1 166 ? 16.738 -13.930 -9.138 1.00 58.75 166 LEU A N 1
ATOM 1237 C CA . LEU A 1 166 ? 17.138 -15.240 -8.622 1.00 58.75 166 LEU A CA 1
ATOM 1238 C C . LEU A 1 166 ? 16.141 -15.909 -7.664 1.00 58.75 166 LEU A C 1
ATOM 1240 O O . LEU A 1 166 ? 16.375 -17.068 -7.316 1.00 58.75 166 LEU A O 1
ATOM 1244 N N . LYS A 1 167 ? 15.043 -15.263 -7.240 1.00 50.91 167 LYS A N 1
ATOM 1245 C CA . LYS A 1 167 ? 14.037 -15.910 -6.374 1.00 50.91 167 LYS A CA 1
ATOM 1246 C C . LYS A 1 167 ? 12.612 -15.369 -6.563 1.00 50.91 167 LYS A C 1
ATOM 1248 O O . LYS A 1 167 ? 12.415 -14.171 -6.384 1.00 50.91 167 LYS A O 1
ATOM 1253 N N . PRO A 1 168 ? 11.601 -16.235 -6.772 1.00 48.72 168 PRO A N 1
ATOM 1254 C CA . PRO A 1 168 ? 10.278 -15.960 -6.229 1.00 48.72 168 PRO A CA 1
ATOM 1255 C C . PRO A 1 168 ? 10.389 -16.079 -4.700 1.00 48.72 168 PRO A C 1
ATOM 1257 O O . PRO A 1 168 ? 10.844 -17.107 -4.190 1.00 48.72 168 PRO A O 1
ATOM 1260 N N . HIS A 1 169 ? 10.095 -14.996 -3.983 1.00 49.84 169 HIS A N 1
ATOM 1261 C CA . HIS A 1 169 ? 10.040 -14.985 -2.519 1.00 49.84 169 HIS A CA 1
ATOM 1262 C C . HIS A 1 169 ? 8.711 -15.516 -1.998 1.00 49.84 169 HIS A C 1
ATOM 1264 O O . HIS A 1 169 ? 7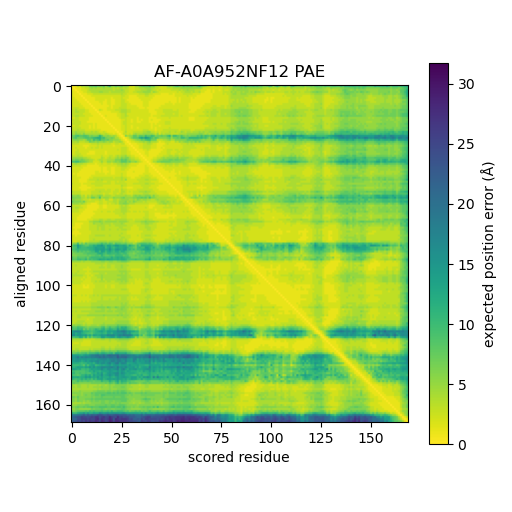.682 -15.204 -2.629 1.00 49.84 169 HIS A O 1
#

pLDDT: mean 88.27, std 9.21, range [48.72, 97.06]

Nearest PDB structures (foldseek):
  5dii-assembly1_A  TM=7.224E-01  e=3.692E-06  Haliangium ochraceum DSM 14365
  2yq0-assembly1_A  TM=5.193E-01  e=3.841E-01  Human herpesvirus 8 type M
  8hl3-assembly1_AEFG  TM=4.874E-01  e=3.000E-01  Sulfolobus acidocaldarius DSM 639
  7ssd-assembly1_8  TM=4.567E-01  e=4.918E-01  Escherichia coli 113303
  8hl4-assembly1_AEFG  TM=4.254E-01  e=2.652E-01  Sulfolobus acidocaldarius DSM 639

Sequence (169 aa):
MKPGDALLVLEMESLGKAYEVIQGLANAVEAVEMIPGATGAVVMIAGNETALKGLQGHAGITRQRLVPSLSEAVVQAYLGLENPPLDGNFFCFESPDLGEVFEVADTLAQKGFAPFDLRILRGGPWKAYVLATGRGGTESLAGFPWLVRLTHIPSPSASLRDYFSLKPH

Solvent-accessible surface area (backbone atoms only — not comparable to full-atom values): 9144 Å² total; per-residue (Å²): 124,57,62,64,25,11,39,37,30,35,35,20,57,30,57,68,45,44,49,55,53,62,73,66,58,52,96,68,45,44,78,68,47,76,48,84,53,98,73,18,21,39,38,33,35,26,29,47,50,73,64,51,56,73,57,66,83,53,83,55,60,76,46,73,38,75,38,71,52,34,45,55,52,45,50,38,8,52,72,53,75,44,67,68,63,70,38,56,28,38,36,40,36,68,33,62,49,55,44,56,33,54,46,51,33,34,50,40,41,77,60,59,25,47,33,30,43,35,48,76,52,80,93,63,80,56,34,22,34,29,33,31,26,25,74,53,70,70,75,81,54,68,90,48,86,61,51,87,59,45,48,74,38,77,64,62,51,70,71,60,38,47,61,45,61,72,53,89,121

Radius of gyration: 16.55 Å; Cα contacts (8 Å, |Δi|>4): 351; chains: 1; bounding box: 46×34×40 Å

Secondary structure (DSSP, 8-state):
--TT-EEEEEEES-HHHHHHHHHT--TTEEEEEEEE-SS-EEEEEEE-HHHHHTTTT-TTEEEEEEES---HHHHHHHTT---PPP-BEEEEEEES-HHHHHHHHHHHHHTT-EEEEEEEEPSSS-EEEEEEEES--GGGGTT-GGGGGEEEEES--HHHHHHHHS---